Protein AF-A0A2B8A0B4-F1 (afdb_monomer_lite)

Secondary structure (DSSP, 8-state):
-EE--TTB--EE-PPPTT--S------PPPB----PPP------SSHHHHHHHHHH------TTS--TTTT-HHHHHHHHHTT----HHHHHHHHHHHHHHHHHHHSS----GGG-HHHHHHHHHHHHHHHHHHHHS--

Radius of gyration: 28.05 Å; chains: 1; bounding box: 56×64×63 Å

Foldseek 3Di:
DWDDDPQWDIDDDDQDPPDDPDDDDDDDTHGDDDDDDDDPPDDDPDPVRVVVCVVVPPQPADPVRDRVVVVPVVVVVVCVVDVDPQDPVRVVVVVVVVVVCVVVPVPDDPPPCVPDVVSVVVVVVVVVVVVVVVVVVVD

pLDDT: mean 74.68, std 10.68, range [42.03, 91.25]

Structure (mmCIF, N/CA/C/O backbone):
data_AF-A0A2B8A0B4-F1
#
_entry.id   AF-A0A2B8A0B4-F1
#
loop_
_atom_site.group_PDB
_atom_site.id
_atom_site.type_symbol
_atom_site.label_atom_id
_atom_site.label_alt_id
_atom_site.label_comp_id
_atom_site.label_asym_id
_atom_site.label_entity_id
_atom_site.label_seq_id
_atom_site.pdbx_PDB_ins_code
_atom_site.Cartn_x
_atom_site.Cartn_y
_atom_site.Cartn_z
_atom_site.occupancy
_atom_site.B_iso_or_equiv
_atom_site.auth_seq_id
_atom_site.auth_comp_id
_atom_site.auth_asym_id
_atom_site.auth_atom_id
_atom_site.pdbx_PDB_model_num
ATOM 1 N N . MET A 1 1 ? 9.244 -3.606 -22.042 1.00 83.94 1 MET A N 1
ATOM 2 C CA . MET A 1 1 ? 9.290 -3.648 -20.565 1.00 83.94 1 MET A CA 1
ATOM 3 C C . MET A 1 1 ? 8.473 -2.492 -20.002 1.00 83.94 1 MET A C 1
ATOM 5 O O . MET A 1 1 ? 8.465 -1.429 -20.614 1.00 83.94 1 MET A O 1
ATOM 9 N N . VAL A 1 2 ? 7.774 -2.695 -18.883 1.00 90.38 2 VAL A N 1
ATOM 10 C CA . VAL A 1 2 ? 6.956 -1.662 -18.224 1.00 90.38 2 VAL A CA 1
ATOM 11 C C . VAL A 1 2 ? 7.380 -1.545 -16.762 1.00 90.38 2 VAL A C 1
ATOM 13 O O . VAL A 1 2 ? 7.551 -2.561 -16.094 1.00 90.38 2 VAL A O 1
ATOM 16 N N . PHE A 1 3 ? 7.546 -0.312 -16.288 1.00 89.31 3 PHE A N 1
ATOM 17 C CA . PHE A 1 3 ? 7.902 0.034 -14.915 1.00 89.31 3 PHE A CA 1
ATOM 18 C C . PHE A 1 3 ? 6.735 0.778 -14.262 1.00 89.31 3 PHE A C 1
ATOM 20 O O . PHE A 1 3 ? 6.227 1.761 -14.815 1.00 89.31 3 PHE A O 1
ATOM 27 N N . THR A 1 4 ? 6.306 0.313 -13.089 1.00 87.88 4 THR A N 1
ATOM 28 C CA . THR A 1 4 ? 5.143 0.853 -12.372 1.00 87.88 4 THR A CA 1
ATOM 29 C C . THR A 1 4 ? 5.446 1.026 -10.889 1.00 87.88 4 THR A C 1
ATOM 31 O O . THR A 1 4 ? 5.958 0.102 -10.260 1.00 87.88 4 THR A O 1
ATOM 34 N N . MET A 1 5 ? 5.076 2.176 -10.325 1.00 85.94 5 MET A N 1
ATOM 35 C CA . MET A 1 5 ? 5.161 2.470 -8.894 1.00 85.94 5 MET A CA 1
ATOM 36 C C . MET A 1 5 ? 3.985 3.369 -8.496 1.00 85.94 5 MET A C 1
ATOM 38 O O . MET A 1 5 ? 3.571 4.221 -9.278 1.00 85.94 5 MET A O 1
ATOM 42 N N . VAL A 1 6 ? 3.433 3.170 -7.298 1.00 84.69 6 VAL A N 1
ATOM 43 C CA . VAL A 1 6 ? 2.352 4.016 -6.767 1.00 84.69 6 VAL A CA 1
ATOM 44 C C . VAL A 1 6 ? 2.868 5.446 -6.580 1.00 84.69 6 VAL A C 1
ATOM 46 O O . VAL A 1 6 ? 3.950 5.631 -6.031 1.00 84.69 6 VAL A O 1
ATOM 49 N N . GLY A 1 7 ? 2.102 6.441 -7.040 1.00 82.56 7 GLY A N 1
ATOM 50 C CA . GLY A 1 7 ? 2.488 7.857 -6.982 1.00 82.56 7 GLY A CA 1
ATOM 51 C C . GLY A 1 7 ? 3.418 8.314 -8.110 1.00 82.56 7 GLY A C 1
ATOM 52 O O . GLY A 1 7 ? 3.860 9.455 -8.095 1.00 82.56 7 GLY A O 1
ATOM 53 N N . TYR A 1 8 ? 3.711 7.459 -9.097 1.00 88.56 8 TYR A N 1
ATOM 54 C CA . TYR A 1 8 ? 4.535 7.797 -10.259 1.00 88.56 8 TYR A CA 1
ATOM 55 C C . TYR A 1 8 ? 3.885 7.329 -11.562 1.00 88.56 8 TYR A C 1
ATOM 57 O O . TYR A 1 8 ? 3.211 6.298 -11.617 1.00 88.56 8 TYR A O 1
ATOM 65 N N . LYS A 1 9 ? 4.143 8.057 -12.651 1.00 89.38 9 LYS A N 1
ATOM 66 C CA . LYS A 1 9 ? 3.628 7.715 -13.980 1.00 89.38 9 LYS A CA 1
ATOM 67 C C . LYS A 1 9 ? 4.264 6.429 -14.496 1.00 89.38 9 LYS A C 1
ATOM 69 O O . LYS A 1 9 ? 5.466 6.204 -14.350 1.00 89.38 9 LYS A O 1
ATOM 74 N N . HIS A 1 10 ? 3.464 5.600 -15.165 1.00 91.25 10 HIS A N 1
ATOM 75 C CA . HIS A 1 10 ? 3.959 4.391 -15.819 1.00 91.25 10 HIS A CA 1
ATOM 76 C C . HIS A 1 10 ? 4.956 4.732 -16.932 1.00 91.25 10 HIS A C 1
ATOM 78 O O . HIS A 1 10 ? 4.690 5.576 -17.792 1.00 91.25 10 HIS A O 1
ATOM 84 N N . ARG A 1 11 ? 6.099 4.042 -16.941 1.00 91.06 11 ARG A N 1
ATOM 85 C CA . ARG A 1 11 ? 7.136 4.191 -17.969 1.00 91.06 11 ARG A CA 1
ATOM 86 C C . ARG A 1 11 ? 7.294 2.895 -18.747 1.00 91.06 11 ARG A C 1
ATOM 88 O O . ARG A 1 11 ? 7.325 1.808 -18.173 1.00 91.06 11 ARG A O 1
ATOM 95 N N . HIS A 1 12 ? 7.406 3.014 -20.064 1.00 90.75 12 HIS A N 1
ATOM 96 C CA . HIS A 1 12 ? 7.692 1.898 -20.955 1.00 90.75 12 HIS A CA 1
ATOM 97 C C . HIS A 1 12 ? 9.090 2.059 -21.545 1.00 90.75 12 HIS A C 1
ATOM 99 O O . HIS A 1 12 ? 9.493 3.153 -21.930 1.00 90.75 12 HIS A O 1
ATOM 105 N N . TYR A 1 13 ? 9.809 0.947 -21.628 1.00 88.62 13 TYR A N 1
ATOM 106 C CA . TYR A 1 13 ? 11.082 0.853 -22.326 1.00 88.62 13 TYR A CA 1
ATOM 107 C C . TYR A 1 13 ? 10.992 -0.273 -23.354 1.00 88.62 13 TYR A C 1
ATOM 109 O O . TYR A 1 13 ? 10.605 -1.404 -23.024 1.00 88.62 13 TYR A O 1
ATOM 117 N N . ILE A 1 14 ? 11.295 0.050 -24.606 1.00 88.62 14 ILE A N 1
ATOM 118 C CA . ILE A 1 14 ? 11.280 -0.886 -25.730 1.00 88.62 14 ILE A CA 1
ATOM 119 C C . ILE A 1 14 ? 12.735 -1.230 -26.032 1.00 88.62 14 ILE A C 1
ATOM 121 O O . ILE A 1 14 ? 13.501 -0.346 -26.399 1.00 88.62 14 ILE A O 1
ATOM 125 N N . VAL A 1 15 ? 13.097 -2.504 -25.866 1.00 88.56 15 VAL A N 1
ATOM 126 C CA . VAL A 1 15 ? 14.440 -2.998 -26.195 1.00 88.56 15 VAL A CA 1
ATOM 127 C C . VAL A 1 15 ? 14.588 -2.999 -27.724 1.00 88.56 15 VAL A C 1
ATOM 129 O O . VAL A 1 15 ? 13.752 -3.614 -28.396 1.00 88.56 15 VAL A O 1
ATOM 132 N N . PRO A 1 16 ? 15.599 -2.323 -28.296 1.00 86.31 16 PRO A N 1
ATOM 133 C CA . PRO A 1 16 ? 15.850 -2.347 -29.735 1.00 86.31 16 PRO A CA 1
ATOM 134 C C . PRO A 1 16 ? 16.195 -3.756 -30.235 1.00 86.31 16 PRO A C 1
ATOM 136 O O . PRO A 1 16 ? 16.867 -4.524 -29.552 1.00 86.31 16 PRO A O 1
ATOM 139 N N . ALA A 1 17 ? 15.798 -4.095 -31.465 1.00 83.00 17 ALA A N 1
ATOM 140 C CA . ALA A 1 17 ? 16.055 -5.420 -32.048 1.00 83.00 17 ALA A CA 1
ATOM 141 C C . ALA A 1 17 ? 17.553 -5.732 -32.263 1.00 83.00 17 ALA A C 1
ATOM 143 O O . ALA A 1 17 ? 17.924 -6.885 -32.455 1.00 83.00 17 ALA A O 1
ATOM 144 N N . ASN A 1 18 ? 18.408 -4.707 -32.238 1.00 85.94 18 ASN A N 1
ATOM 145 C CA . ASN A 1 18 ? 19.861 -4.787 -32.370 1.00 85.94 18 ASN A CA 1
ATOM 146 C C . ASN A 1 18 ? 20.603 -4.559 -31.037 1.00 85.94 18 ASN A C 1
ATOM 148 O O . ASN A 1 18 ? 21.775 -4.175 -31.053 1.00 85.94 18 ASN A O 1
ATOM 152 N N . ALA A 1 19 ? 19.931 -4.734 -29.896 1.00 77.69 19 ALA A N 1
ATOM 153 C CA . ALA A 1 19 ? 20.548 -4.562 -28.586 1.00 77.69 19 ALA A CA 1
ATOM 154 C C . ALA A 1 19 ? 21.664 -5.596 -28.336 1.00 77.69 19 ALA A C 1
ATOM 156 O O . ALA A 1 19 ? 21.604 -6.734 -28.804 1.00 77.69 19 ALA A O 1
ATOM 157 N N . ARG A 1 20 ? 22.700 -5.184 -27.595 1.00 78.12 20 ARG A N 1
ATOM 158 C CA . ARG A 1 20 ? 23.736 -6.093 -27.075 1.00 78.12 20 ARG A CA 1
ATOM 159 C C . ARG A 1 20 ? 23.123 -7.038 -26.033 1.00 78.12 20 ARG A C 1
ATOM 161 O O . ARG A 1 20 ? 22.126 -6.685 -25.415 1.00 78.12 20 ARG A O 1
ATOM 168 N N . ASP A 1 21 ? 23.773 -8.178 -25.779 1.00 79.81 21 ASP A N 1
ATOM 169 C CA . ASP A 1 21 ? 23.327 -9.195 -24.802 1.00 79.81 21 ASP A CA 1
ATOM 170 C C . ASP A 1 21 ? 22.973 -8.622 -23.416 1.00 79.81 21 ASP A C 1
ATOM 172 O O . ASP A 1 21 ? 22.110 -9.161 -22.725 1.00 79.81 21 ASP A O 1
ATOM 176 N N . TYR A 1 22 ? 23.617 -7.517 -23.020 1.00 79.50 22 TYR A N 1
ATOM 177 C CA . TYR A 1 22 ? 23.328 -6.786 -21.789 1.00 79.50 22 TYR A CA 1
ATOM 178 C C . TYR A 1 22 ? 23.256 -5.280 -22.054 1.00 79.50 22 TYR A C 1
ATOM 180 O O . TYR A 1 22 ? 24.154 -4.703 -22.677 1.00 79.50 22 TYR A O 1
ATOM 188 N N . GLU A 1 23 ? 22.216 -4.638 -21.525 1.00 81.75 23 GLU A N 1
ATOM 189 C CA . GLU A 1 23 ? 21.997 -3.195 -21.609 1.00 81.75 23 GLU A CA 1
ATOM 190 C C . GLU A 1 23 ? 21.588 -2.651 -20.233 1.00 81.75 23 GLU A C 1
ATOM 192 O O . GLU A 1 23 ? 20.668 -3.163 -19.593 1.00 81.75 23 GLU A O 1
ATOM 197 N N . THR A 1 24 ? 22.291 -1.618 -19.766 1.00 83.56 24 THR A N 1
ATOM 198 C CA . THR A 1 24 ? 21.988 -0.929 -18.505 1.00 83.56 24 THR A CA 1
ATOM 199 C C . THR A 1 24 ? 21.212 0.341 -18.815 1.00 83.56 24 THR A C 1
ATOM 201 O O . THR A 1 24 ? 21.720 1.219 -19.510 1.00 83.56 24 THR A O 1
ATOM 204 N N . VAL A 1 25 ? 20.000 0.461 -18.272 1.00 84.19 25 VAL A N 1
ATOM 205 C CA . VAL A 1 25 ? 19.103 1.596 -18.523 1.00 84.19 25 VAL A CA 1
ATOM 206 C C . VAL A 1 25 ? 18.772 2.294 -17.210 1.00 84.19 25 VAL A C 1
ATOM 208 O O . VAL A 1 25 ? 18.335 1.655 -16.253 1.00 84.19 25 VAL A O 1
ATOM 211 N N . PHE A 1 26 ? 18.943 3.615 -17.176 1.00 87.88 26 PHE A N 1
ATOM 212 C CA . PHE A 1 26 ? 18.463 4.456 -16.083 1.00 87.88 26 PHE A CA 1
ATOM 213 C C . PHE A 1 26 ? 17.047 4.933 -16.403 1.00 87.88 26 PHE A C 1
ATOM 215 O O . PHE A 1 26 ? 16.832 5.629 -17.394 1.00 87.88 26 PHE A O 1
ATOM 222 N N . VAL A 1 27 ? 16.077 4.547 -15.573 1.00 87.44 27 VAL A N 1
ATOM 223 C CA . VAL A 1 27 ? 14.674 4.944 -15.737 1.00 87.44 27 VAL A CA 1
ATOM 224 C C . VAL A 1 27 ? 14.314 5.941 -14.648 1.00 87.44 27 VAL A C 1
ATOM 226 O O . VAL A 1 27 ? 14.150 5.573 -13.487 1.00 87.44 27 VAL A O 1
ATOM 229 N N . GLU A 1 28 ? 14.187 7.209 -15.029 1.00 88.88 28 GLU A N 1
ATOM 230 C CA . GLU A 1 28 ? 13.715 8.263 -14.134 1.00 88.88 28 GLU A CA 1
ATOM 231 C C . GLU A 1 28 ? 12.182 8.232 -14.035 1.00 88.88 28 GLU A C 1
ATOM 233 O O . GLU A 1 28 ? 11.452 8.376 -15.028 1.00 88.88 28 GLU A O 1
ATOM 238 N N . MET A 1 29 ? 11.689 8.017 -12.816 1.00 90.31 29 MET A N 1
ATOM 239 C CA . MET A 1 29 ? 10.262 7.989 -12.511 1.00 90.31 29 MET A CA 1
ATOM 240 C C . MET A 1 29 ? 9.770 9.412 -12.243 1.00 90.31 29 MET A C 1
ATOM 242 O O . MET A 1 29 ? 10.333 10.124 -11.418 1.00 90.31 29 MET A O 1
ATOM 246 N N . VAL A 1 30 ? 8.697 9.816 -12.927 1.00 88.31 30 VAL A N 1
ATOM 247 C CA . VAL A 1 30 ? 8.071 11.137 -12.749 1.00 88.31 30 VAL A CA 1
ATOM 248 C C . VAL A 1 30 ? 6.866 10.990 -11.837 1.00 88.31 30 VAL A C 1
ATOM 250 O O . VAL A 1 30 ? 6.024 10.126 -12.088 1.00 88.31 30 VAL A O 1
ATOM 253 N N . GLU A 1 31 ? 6.801 11.810 -10.792 1.00 86.38 31 GLU A N 1
ATOM 254 C CA . GLU A 1 31 ? 5.707 11.799 -9.821 1.00 86.38 31 GLU A CA 1
ATOM 255 C C . GLU A 1 31 ? 4.361 12.067 -10.517 1.00 86.38 31 GLU A C 1
ATOM 257 O O . GLU A 1 31 ? 4.245 12.934 -11.388 1.00 86.38 31 GLU A O 1
ATOM 262 N N . ASP A 1 32 ? 3.350 11.278 -10.165 1.00 83.12 32 ASP A N 1
ATOM 263 C CA . ASP A 1 32 ? 1.977 11.434 -10.632 1.00 83.12 32 ASP A CA 1
ATOM 264 C C . ASP A 1 32 ? 1.149 12.044 -9.503 1.00 83.12 32 ASP A C 1
ATOM 266 O O . ASP A 1 32 ? 0.530 11.350 -8.695 1.00 83.12 32 ASP A O 1
ATOM 270 N N . THR A 1 33 ? 1.198 13.371 -9.400 1.00 78.19 33 THR A N 1
ATOM 271 C CA . THR A 1 33 ? 0.452 14.115 -8.388 1.00 78.19 33 THR A CA 1
ATOM 272 C C . THR A 1 33 ? -1.018 14.222 -8.790 1.00 78.19 33 THR A C 1
ATOM 274 O O . THR A 1 33 ? -1.471 15.183 -9.410 1.00 78.19 33 THR A O 1
ATOM 277 N N . THR A 1 34 ? -1.815 13.224 -8.415 1.00 72.00 34 THR A N 1
ATOM 278 C CA . THR A 1 34 ? -3.276 13.365 -8.417 1.00 72.00 34 THR A CA 1
ATOM 279 C C . THR A 1 34 ? -3.718 14.194 -7.218 1.00 72.00 34 THR A C 1
ATOM 281 O O . THR A 1 34 ? -3.758 13.705 -6.089 1.00 72.00 34 THR A O 1
ATOM 284 N N . TYR A 1 35 ? -4.091 15.449 -7.462 1.00 72.75 35 TYR A N 1
ATOM 285 C CA . TYR A 1 35 ? -4.762 16.275 -6.463 1.00 72.75 35 TYR A CA 1
ATOM 286 C C . TYR A 1 35 ? -6.205 15.798 -6.290 1.00 72.75 35 TYR A C 1
ATOM 288 O O . TYR A 1 35 ? -7.037 15.927 -7.191 1.00 72.75 35 TYR A O 1
ATOM 296 N N . LEU A 1 36 ? -6.512 15.243 -5.120 1.00 77.69 36 LEU A N 1
ATOM 297 C CA . LEU A 1 36 ? -7.894 15.002 -4.722 1.00 77.69 36 LEU A CA 1
ATOM 298 C C . LEU A 1 36 ? -8.564 16.353 -4.456 1.00 77.69 36 LEU A C 1
ATOM 300 O O . LEU A 1 36 ? -7.981 17.231 -3.819 1.00 77.69 36 LEU A O 1
ATOM 304 N N . ARG A 1 37 ? -9.794 16.531 -4.950 1.00 74.38 37 ARG A N 1
ATOM 305 C CA . ARG A 1 37 ? -10.575 17.732 -4.629 1.00 74.38 37 ARG A CA 1
ATOM 306 C C . ARG A 1 37 ? -10.814 17.776 -3.115 1.00 74.38 37 ARG A C 1
ATOM 308 O O . ARG A 1 37 ? -11.172 16.736 -2.557 1.00 74.38 37 ARG A O 1
ATOM 315 N N . PRO A 1 38 ? -10.647 18.938 -2.458 1.00 72.25 38 PRO A N 1
ATOM 316 C CA . PRO A 1 38 ? -11.007 19.072 -1.056 1.00 72.25 38 PRO A CA 1
ATOM 317 C C . PRO A 1 38 ? -12.497 18.762 -0.902 1.00 72.25 38 PRO A C 1
ATOM 319 O O . PRO A 1 38 ? -13.331 19.305 -1.628 1.00 72.25 38 PRO A O 1
ATOM 322 N N . ILE A 1 39 ? -12.820 17.848 0.010 1.00 77.88 39 ILE A N 1
ATOM 323 C CA . ILE A 1 39 ? -14.194 17.619 0.442 1.00 77.88 39 ILE A CA 1
ATOM 324 C C . ILE A 1 39 ? -14.430 18.473 1.685 1.00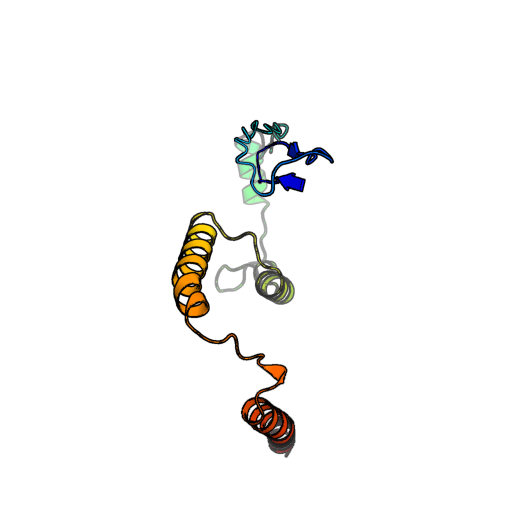 77.88 39 ILE A C 1
ATOM 326 O O . ILE A 1 39 ? -13.829 18.247 2.733 1.00 77.88 39 ILE A O 1
ATOM 330 N N . GLU A 1 40 ? -15.277 19.489 1.562 1.00 71.50 40 GLU A N 1
ATOM 331 C CA . GLU A 1 40 ? -15.732 20.255 2.718 1.00 71.50 40 GLU A CA 1
ATOM 332 C C . GLU A 1 40 ? -16.825 19.452 3.428 1.00 71.50 40 GLU A C 1
ATOM 334 O O . GLU A 1 40 ? -17.989 19.451 3.028 1.00 71.50 40 GLU A O 1
ATOM 339 N N . ILE A 1 41 ? -16.441 18.720 4.476 1.00 67.31 41 ILE A N 1
ATOM 340 C CA . ILE A 1 41 ? -17.396 18.086 5.387 1.00 67.31 41 ILE A CA 1
ATOM 341 C C . ILE A 1 41 ? -17.873 19.180 6.341 1.00 67.31 41 ILE A C 1
ATOM 343 O O . ILE A 1 41 ? -17.251 19.446 7.369 1.00 67.31 41 ILE A O 1
ATOM 347 N N . THR A 1 42 ? -18.963 19.855 5.986 1.00 63.59 42 THR A N 1
ATOM 348 C CA . THR A 1 42 ? -19.624 20.787 6.901 1.00 63.59 42 THR A CA 1
ATOM 349 C C . THR A 1 42 ? -20.300 19.989 8.013 1.00 63.59 42 THR A C 1
ATOM 351 O O . THR A 1 42 ? -21.365 19.402 7.843 1.00 63.59 42 THR A O 1
ATOM 354 N N . SER A 1 43 ? -19.654 19.945 9.177 1.00 65.31 43 SER A N 1
ATOM 355 C CA . SER A 1 43 ? -20.335 19.613 10.426 1.00 65.31 43 SER A CA 1
ATOM 356 C C . SER A 1 43 ? -20.975 20.897 10.953 1.00 65.31 43 SER A C 1
ATOM 358 O O . SER A 1 43 ? -20.319 21.929 11.000 1.00 65.31 43 SER A O 1
ATOM 360 N N . ILE A 1 44 ? -22.283 20.828 11.198 1.00 65.31 44 ILE A N 1
ATOM 361 C CA . ILE A 1 44 ? -23.190 21.811 11.814 1.00 65.31 44 ILE A CA 1
ATOM 362 C C . ILE A 1 44 ? -22.621 23.248 11.967 1.00 65.31 44 ILE A C 1
ATOM 364 O O . ILE A 1 44 ? -21.780 23.488 12.830 1.00 65.31 44 ILE A O 1
ATOM 368 N N . PRO A 1 45 ? -23.112 24.231 11.188 1.00 67.31 45 PRO A N 1
ATOM 369 C CA . PRO A 1 45 ? -22.445 25.525 11.013 1.00 67.31 45 PRO A CA 1
ATOM 370 C C . PRO A 1 45 ? -22.509 26.489 12.213 1.00 67.31 45 PRO A C 1
ATOM 372 O O . PRO A 1 45 ? -21.791 27.486 12.204 1.00 67.31 45 PRO A O 1
ATOM 375 N N . THR A 1 46 ? -23.348 26.247 13.229 1.00 76.12 46 THR A N 1
ATOM 376 C CA . THR A 1 46 ? -23.512 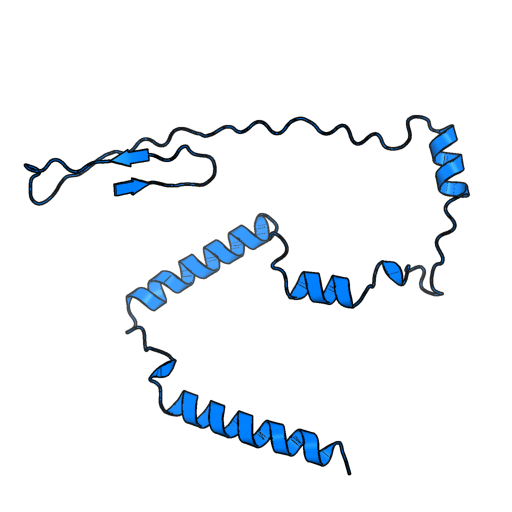27.155 14.383 1.00 76.12 46 THR A CA 1
ATOM 377 C C . THR A 1 46 ? -23.564 26.404 15.716 1.00 76.12 46 THR A C 1
ATOM 379 O O . THR A 1 46 ? -24.021 25.262 15.791 1.00 76.12 46 THR A O 1
ATOM 382 N N . GLU A 1 47 ? -23.111 27.058 16.793 1.00 72.81 47 GLU A N 1
ATOM 383 C CA . GLU A 1 47 ? -23.107 26.491 18.152 1.00 72.81 47 GLU A CA 1
ATOM 384 C C . GLU A 1 47 ? -24.521 26.125 18.635 1.00 72.81 47 GLU A C 1
ATOM 386 O O . GLU A 1 47 ? -24.711 25.103 19.293 1.00 72.81 47 GLU A O 1
ATOM 391 N N . GLU A 1 48 ? -25.522 26.934 18.283 1.00 77.62 48 GLU A N 1
ATOM 392 C CA . GLU A 1 48 ? -26.926 26.692 18.633 1.00 77.62 48 GLU A CA 1
ATOM 393 C C . GLU A 1 48 ? -27.457 25.419 17.971 1.00 77.62 48 GLU A C 1
ATOM 395 O O . GLU A 1 48 ? -27.966 24.535 18.660 1.00 77.62 48 GLU A O 1
ATOM 400 N N . MET A 1 49 ? -27.238 25.262 16.662 1.00 74.44 49 MET A N 1
ATOM 401 C CA . MET A 1 49 ? -27.640 24.053 15.940 1.00 74.44 49 MET A CA 1
ATOM 402 C C . MET A 1 49 ? -26.888 22.815 16.440 1.00 74.44 49 MET A C 1
ATOM 404 O O . MET A 1 49 ? -27.445 21.718 16.448 1.00 74.44 49 MET A O 1
ATOM 408 N N . PHE A 1 50 ? -25.629 22.963 16.872 1.00 78.31 50 PHE A N 1
ATOM 409 C CA . PHE A 1 50 ? -24.872 21.863 17.468 1.00 78.31 50 PHE A CA 1
ATOM 410 C C . PHE A 1 50 ? -25.486 21.434 18.804 1.00 78.31 50 PHE A C 1
ATOM 412 O O . PHE A 1 50 ? -25.693 20.242 19.024 1.00 78.31 50 PHE A O 1
ATOM 419 N N . LYS A 1 51 ? -25.833 22.391 19.674 1.00 77.94 51 LYS A N 1
ATOM 420 C CA . LYS A 1 51 ? -26.497 22.108 20.955 1.00 77.94 51 LYS A CA 1
ATOM 421 C C . LYS A 1 51 ? -27.839 21.420 20.744 1.00 77.94 51 LYS A C 1
ATOM 423 O O . LYS A 1 51 ? -28.092 20.407 21.385 1.00 77.94 51 LYS A O 1
ATOM 428 N N . GLU A 1 52 ? -28.666 21.918 19.831 1.00 77.44 52 GLU A N 1
ATOM 429 C CA . GLU A 1 52 ? -29.951 21.293 19.507 1.00 77.44 52 GLU A CA 1
ATOM 430 C C . GLU A 1 52 ? -29.778 19.876 18.960 1.00 77.44 52 GLU A C 1
ATOM 432 O O . GLU A 1 52 ? -30.467 18.964 19.406 1.00 77.44 52 GLU A O 1
ATOM 437 N N . ALA A 1 53 ? -28.821 19.659 18.055 1.00 75.88 53 ALA A N 1
ATOM 438 C CA . ALA A 1 53 ? -28.552 18.340 17.496 1.00 75.88 53 ALA A CA 1
ATOM 439 C C . ALA A 1 53 ? -28.034 17.348 18.547 1.00 75.88 53 ALA A C 1
ATOM 441 O O . ALA A 1 53 ? -28.458 16.196 18.547 1.00 75.88 53 ALA A O 1
ATOM 442 N N . VAL A 1 54 ? -27.153 17.783 19.455 1.00 73.62 54 VAL A N 1
ATOM 443 C CA . VAL A 1 54 ? -26.647 16.952 20.560 1.00 73.62 54 VAL A CA 1
ATOM 444 C C . VAL A 1 54 ? -27.752 16.646 21.570 1.00 73.62 54 VAL A C 1
ATOM 446 O O . VAL A 1 54 ? -27.844 15.517 22.041 1.00 73.62 54 VAL A O 1
ATOM 449 N N . LEU A 1 55 ? -28.621 17.612 21.876 1.00 78.00 55 LEU A N 1
ATOM 450 C CA . LEU A 1 55 ? -29.767 17.410 22.770 1.00 78.00 55 LEU A CA 1
ATOM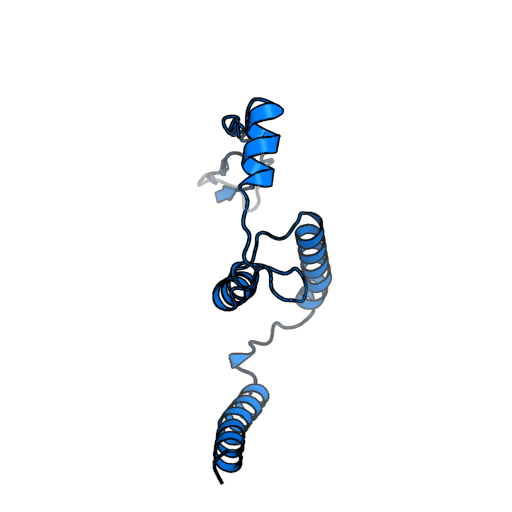 451 C C . LEU A 1 55 ? -30.841 16.508 22.144 1.00 78.00 55 LEU A C 1
ATOM 453 O O . LEU A 1 55 ? -31.461 15.713 22.845 1.00 78.00 55 LEU A O 1
ATOM 457 N N . ALA A 1 56 ? -31.052 16.608 20.830 1.00 76.25 56 ALA A N 1
ATOM 458 C CA . ALA A 1 56 ? -31.973 15.761 20.075 1.00 76.25 56 ALA A CA 1
ATOM 459 C C . ALA A 1 56 ? -31.403 14.364 19.776 1.00 76.25 56 ALA A C 1
ATOM 461 O O . ALA A 1 56 ? -32.137 13.483 19.315 1.00 76.25 56 ALA A O 1
ATOM 462 N N . LEU A 1 57 ? -30.107 14.143 20.024 1.00 74.25 57 LEU A N 1
ATOM 463 C CA . LEU A 1 57 ? -29.438 12.874 19.777 1.00 74.25 57 LEU A CA 1
ATOM 464 C C . LEU A 1 57 ? -29.864 11.834 20.822 1.00 74.25 57 LEU A C 1
ATOM 466 O O . LEU A 1 57 ? -29.193 11.594 21.822 1.00 74.25 57 LEU A O 1
ATOM 470 N N . ASN A 1 58 ? -30.988 11.175 20.565 1.00 64.69 58 ASN A N 1
ATOM 471 C CA . ASN A 1 58 ? -31.438 10.035 21.350 1.00 64.69 58 ASN A CA 1
ATOM 472 C C . ASN A 1 58 ? -30.778 8.751 20.824 1.00 64.69 58 ASN A C 1
ATOM 474 O O . ASN A 1 58 ? -31.335 8.056 19.969 1.00 64.69 58 ASN A O 1
ATOM 478 N N . VAL A 1 59 ? -29.561 8.459 21.292 1.00 63.62 59 VAL A N 1
ATOM 479 C CA . VAL A 1 59 ? -28.903 7.177 21.006 1.00 63.62 59 VAL A CA 1
ATOM 480 C C . VAL A 1 59 ? -29.483 6.119 21.948 1.00 63.62 59 VAL A C 1
ATOM 482 O O . VAL A 1 59 ? -29.364 6.277 23.164 1.00 63.62 59 VAL A O 1
ATOM 485 N N . PRO A 1 60 ? -30.081 5.027 21.439 1.00 61.00 60 PRO A N 1
ATOM 486 C CA . PRO A 1 60 ? -30.482 3.904 22.274 1.00 61.00 60 PRO A CA 1
ATOM 487 C C . PRO A 1 60 ? -29.221 3.192 22.787 1.00 61.00 60 PRO A C 1
ATOM 489 O O . PRO A 1 60 ? -28.707 2.271 22.153 1.00 61.00 60 PRO A O 1
ATOM 492 N N . MET A 1 61 ? -28.682 3.661 23.912 1.00 58.88 61 MET A N 1
ATOM 493 C CA . MET A 1 61 ? -27.515 3.062 24.553 1.00 58.88 61 MET A CA 1
ATOM 494 C C . MET A 1 61 ? -27.929 1.849 25.397 1.00 58.88 61 MET A C 1
ATOM 496 O O . MET A 1 61 ? -28.966 1.858 26.057 1.00 58.88 61 MET A O 1
ATOM 500 N N . ASP A 1 62 ? -27.118 0.791 25.357 1.00 63.22 62 ASP A N 1
ATOM 501 C CA . ASP A 1 62 ? -27.168 -0.324 26.314 1.00 63.22 62 ASP A CA 1
ATOM 502 C C . ASP A 1 62 ? -26.849 0.170 27.746 1.00 63.22 62 ASP A C 1
ATOM 504 O O . ASP A 1 62 ? -26.281 1.251 27.907 1.00 63.22 62 ASP A O 1
ATOM 508 N N . GLU A 1 63 ? -27.150 -0.623 28.783 1.00 60.91 63 GLU A N 1
ATOM 509 C CA . GLU A 1 63 ? -26.751 -0.362 30.183 1.00 60.91 63 GLU A CA 1
ATOM 510 C C . GLU A 1 63 ? -25.248 -0.049 30.340 1.00 60.91 63 GLU A C 1
ATOM 512 O O . GLU A 1 63 ? -24.852 0.658 31.263 1.00 60.91 63 GLU A O 1
ATOM 517 N N . ASN A 1 64 ? -24.411 -0.510 29.406 1.00 65.44 64 ASN A N 1
ATOM 518 C CA . ASN A 1 64 ? -22.972 -0.249 29.360 1.00 65.44 64 ASN A CA 1
ATOM 519 C C . ASN A 1 64 ? -22.568 1.011 28.561 1.00 65.44 64 ASN A C 1
ATOM 521 O O . ASN A 1 64 ? -21.381 1.219 28.314 1.00 65.44 64 ASN A O 1
ATOM 525 N N . GLY A 1 65 ? -23.519 1.828 28.095 1.00 63.78 65 GLY A N 1
ATOM 526 C CA . GLY A 1 65 ? -23.237 3.050 27.326 1.00 63.78 65 GLY A CA 1
ATOM 527 C C . GLY A 1 65 ? -22.737 2.809 25.895 1.00 63.78 65 GLY A C 1
ATOM 528 O O . GLY A 1 65 ? -22.180 3.710 25.275 1.00 63.78 65 GLY A O 1
ATOM 529 N N . MET A 1 66 ? -22.907 1.596 25.359 1.00 58.56 66 MET A N 1
ATOM 530 C CA . MET A 1 66 ? -22.505 1.236 23.995 1.00 58.56 66 MET A CA 1
ATOM 531 C C . MET A 1 66 ? -23.735 1.039 23.104 1.00 58.56 66 MET A C 1
ATOM 533 O O . MET A 1 66 ? -24.665 0.317 23.464 1.00 58.56 66 MET A O 1
ATOM 537 N N . ASP A 1 67 ? -23.742 1.657 21.921 1.00 63.72 67 ASP A N 1
ATOM 538 C CA . ASP A 1 67 ? -24.767 1.401 20.905 1.00 63.72 67 ASP A CA 1
ATOM 539 C C . ASP A 1 67 ? -24.529 0.021 20.270 1.00 63.72 67 ASP A C 1
ATOM 541 O O . ASP A 1 67 ? -23.496 -0.229 19.640 1.00 63.72 67 ASP A O 1
ATOM 545 N N . LYS A 1 68 ? -25.505 -0.884 20.400 1.00 62.91 68 LYS A N 1
ATOM 546 C CA . LYS A 1 68 ? -25.453 -2.239 19.823 1.00 62.91 68 LYS A CA 1
ATOM 547 C C . LYS A 1 68 ? -25.297 -2.229 18.299 1.00 62.91 68 LYS A C 1
ATOM 549 O O . LYS A 1 68 ? -24.789 -3.198 17.742 1.00 62.91 68 LYS A O 1
ATOM 554 N N . ARG A 1 69 ? -25.683 -1.144 17.617 1.00 64.62 69 ARG A N 1
ATOM 555 C CA . ARG A 1 69 ? -25.504 -0.972 16.165 1.00 64.62 69 ARG A CA 1
ATOM 556 C C . ARG A 1 69 ? -24.039 -0.769 15.775 1.00 64.62 69 ARG A C 1
ATOM 558 O O . ARG A 1 69 ? -23.638 -1.238 14.713 1.00 64.62 69 ARG A O 1
ATOM 565 N N . ASN A 1 70 ? -23.232 -0.151 16.644 1.00 62.16 70 ASN A N 1
ATOM 566 C CA . ASN A 1 70 ? -21.782 -0.026 16.442 1.00 62.16 70 ASN A CA 1
ATOM 567 C C . ASN A 1 70 ? -21.059 -1.369 16.607 1.00 62.16 70 ASN A C 1
ATOM 569 O O . ASN A 1 70 ? -19.968 -1.552 16.072 1.00 62.16 70 ASN A O 1
ATOM 573 N N . LEU A 1 71 ? -21.687 -2.327 17.293 1.00 64.44 71 LEU A N 1
ATOM 574 C CA . LEU A 1 71 ? -21.213 -3.701 17.434 1.00 64.44 71 LEU A CA 1
ATOM 575 C C . LEU A 1 71 ? -21.920 -4.655 16.454 1.00 64.44 71 LEU A C 1
ATOM 577 O O . LEU A 1 71 ? -22.243 -5.792 16.797 1.00 64.44 71 LEU A O 1
ATOM 581 N N . ASN A 1 72 ? -22.186 -4.208 15.222 1.00 73.38 72 ASN A N 1
ATOM 582 C CA . ASN A 1 72 ? -22.744 -5.091 14.204 1.00 73.38 72 ASN A CA 1
ATOM 583 C C . ASN A 1 72 ? -21.742 -6.221 13.896 1.00 73.38 72 ASN A C 1
ATOM 585 O O . ASN A 1 72 ? -20.700 -6.004 13.276 1.00 73.38 72 ASN A O 1
ATOM 589 N N . ALA A 1 73 ? -22.075 -7.439 14.326 1.00 70.44 73 ALA A N 1
ATOM 590 C CA . ALA A 1 73 ? -21.247 -8.625 14.144 1.00 70.44 73 ALA A CA 1
ATOM 591 C C . ALA A 1 73 ? -20.927 -8.906 12.666 1.00 70.44 73 ALA A C 1
ATOM 593 O O . ALA A 1 73 ? -19.839 -9.393 12.364 1.00 70.44 73 ALA A O 1
ATOM 594 N N . GLU A 1 74 ? -21.826 -8.561 11.738 1.00 71.12 74 GLU A N 1
ATOM 595 C CA . GLU A 1 74 ? -21.565 -8.683 10.301 1.00 71.12 74 GLU A CA 1
ATOM 596 C C . GLU A 1 74 ? -20.540 -7.660 9.816 1.00 71.12 74 GLU A C 1
ATOM 598 O O . GLU A 1 74 ? -19.671 -8.014 9.024 1.00 71.12 74 GLU A O 1
ATOM 603 N N . LEU A 1 75 ? -20.584 -6.423 10.320 1.00 68.69 75 LEU A N 1
ATOM 604 C CA . LEU A 1 75 ? -19.600 -5.389 9.993 1.00 68.69 75 LEU A CA 1
ATOM 605 C C . LEU A 1 75 ? -18.222 -5.733 10.570 1.00 68.69 75 LEU A C 1
ATOM 607 O O . LEU A 1 75 ? -17.220 -5.603 9.876 1.00 68.69 75 LEU A O 1
ATOM 611 N N . LEU A 1 76 ? -18.165 -6.238 11.803 1.00 72.06 76 LEU A N 1
ATOM 612 C CA . LEU A 1 76 ? -16.926 -6.723 12.416 1.00 72.06 76 LEU A CA 1
ATOM 613 C C . LEU A 1 76 ? -16.363 -7.933 11.660 1.00 72.06 76 LEU A C 1
ATOM 615 O O . LEU A 1 76 ? -15.165 -8.002 11.390 1.00 72.06 76 LEU A O 1
ATOM 619 N N . ALA A 1 77 ? -17.227 -8.865 11.249 1.00 73.69 77 ALA A N 1
ATOM 620 C CA . ALA A 1 77 ? -16.834 -9.982 10.400 1.00 73.69 77 ALA A CA 1
ATOM 621 C C . ALA A 1 77 ? -16.369 -9.508 9.016 1.00 73.69 77 ALA A C 1
ATOM 623 O O . ALA A 1 77 ? -15.424 -10.072 8.469 1.00 73.69 77 ALA A O 1
ATOM 624 N N . LEU A 1 78 ? -16.995 -8.472 8.452 1.00 72.62 78 LEU A N 1
ATOM 625 C CA . LEU A 1 78 ? -16.577 -7.848 7.202 1.00 72.62 78 LEU A CA 1
ATOM 626 C C . LEU A 1 78 ? -15.220 -7.154 7.361 1.00 72.62 78 LEU A C 1
ATOM 628 O O . LEU A 1 78 ? -14.381 -7.329 6.492 1.00 72.62 78 LEU A O 1
ATOM 632 N N . MET A 1 79 ? -14.957 -6.445 8.460 1.00 65.69 79 MET A N 1
ATOM 633 C CA . MET A 1 79 ? -13.656 -5.825 8.759 1.00 65.69 79 MET A CA 1
ATOM 634 C C . MET A 1 79 ? -12.542 -6.847 9.015 1.00 65.69 79 MET A C 1
ATOM 636 O O . MET A 1 79 ? -11.379 -6.565 8.756 1.00 65.69 79 MET A O 1
ATOM 640 N N . LEU A 1 80 ? -12.884 -8.037 9.511 1.00 67.50 80 LEU A N 1
ATOM 641 C CA . LEU A 1 80 ? -11.949 -9.159 9.644 1.00 67.50 80 LEU A CA 1
ATOM 642 C C . LEU A 1 80 ? -11.692 -9.870 8.307 1.00 67.50 80 LEU A C 1
ATOM 644 O O . LEU A 1 80 ? -10.600 -10.386 8.081 1.00 67.50 80 LEU A O 1
ATOM 648 N N . LYS A 1 81 ? -12.704 -9.944 7.433 1.00 66.50 81 LYS A N 1
ATOM 649 C CA . LYS A 1 81 ? -12.627 -10.619 6.124 1.00 66.50 81 LYS A CA 1
ATOM 650 C C . LYS A 1 81 ? -12.054 -9.733 5.022 1.00 66.50 81 LYS A C 1
ATOM 652 O O . LYS A 1 81 ? -11.395 -10.231 4.115 1.00 66.50 81 LYS A O 1
ATOM 657 N N . THR A 1 82 ? -12.341 -8.443 5.081 1.00 58.03 82 THR A N 1
ATOM 658 C CA . THR A 1 82 ? -11.822 -7.428 4.170 1.00 58.03 82 THR A CA 1
ATOM 659 C C . THR A 1 82 ? -10.556 -6.909 4.822 1.00 58.03 82 THR A C 1
ATOM 661 O O . THR A 1 82 ? -10.642 -6.471 5.965 1.00 58.03 82 THR A O 1
ATOM 664 N N . PRO A 1 83 ? -9.388 -6.945 4.166 1.00 57.75 83 PRO A N 1
ATOM 665 C CA . PRO A 1 83 ? -8.219 -6.272 4.698 1.00 57.75 83 PRO A CA 1
ATOM 666 C C . PRO A 1 83 ? -8.579 -4.790 4.774 1.00 57.75 83 PRO A C 1
ATOM 668 O O . PRO A 1 83 ? -8.619 -4.103 3.753 1.00 57.75 83 PRO A O 1
ATOM 671 N N . ALA A 1 84 ? -8.929 -4.308 5.967 1.00 60.84 84 ALA A N 1
ATOM 672 C CA . ALA A 1 84 ? -9.021 -2.881 6.204 1.00 60.84 84 ALA A CA 1
ATOM 673 C C . ALA A 1 84 ? -7.686 -2.271 5.746 1.00 60.84 84 ALA A C 1
ATOM 675 O O . ALA A 1 84 ? -6.644 -2.903 5.969 1.00 60.84 84 ALA A O 1
ATOM 676 N N . PRO A 1 85 ? -7.690 -1.110 5.064 1.00 60.97 85 PRO A N 1
ATOM 677 C CA . PRO A 1 85 ? -6.455 -0.470 4.643 1.00 60.97 85 PRO A CA 1
ATOM 678 C C . PRO A 1 85 ? -5.562 -0.338 5.874 1.00 60.97 85 PRO A C 1
ATOM 680 O O . PRO A 1 85 ? -5.918 0.319 6.851 1.00 60.97 85 PRO A O 1
ATOM 683 N N . MET A 1 86 ? -4.454 -1.075 5.859 1.00 65.94 86 MET A N 1
ATOM 684 C CA . MET A 1 86 ? -3.521 -1.105 6.970 1.00 65.94 86 MET A CA 1
ATOM 685 C C . MET A 1 86 ? -3.021 0.324 7.176 1.00 65.94 86 MET A C 1
ATOM 687 O O . MET A 1 86 ? -2.607 0.980 6.218 1.00 65.94 86 MET A O 1
ATOM 691 N N . ASP A 1 87 ? -3.073 0.807 8.417 1.00 75.81 87 ASP A N 1
ATOM 692 C CA . ASP A 1 87 ? -2.459 2.083 8.782 1.00 75.81 87 ASP A CA 1
ATOM 693 C C . ASP A 1 87 ? -0.971 2.082 8.371 1.00 75.81 87 ASP A C 1
ATOM 695 O O . ASP A 1 87 ? -0.348 1.021 8.258 1.00 75.81 87 ASP A O 1
ATOM 699 N N . ALA A 1 88 ? -0.376 3.252 8.140 1.00 70.56 88 ALA A N 1
ATOM 700 C CA . ALA A 1 88 ? 0.990 3.392 7.635 1.00 70.56 88 ALA A CA 1
ATOM 701 C C . ALA A 1 88 ? 2.010 2.573 8.454 1.00 70.56 88 ALA A C 1
ATOM 703 O O . ALA A 1 88 ? 2.900 1.934 7.890 1.00 70.56 88 ALA A O 1
ATOM 704 N N . ASN A 1 89 ? 1.833 2.510 9.778 1.00 78.69 89 ASN A N 1
ATOM 705 C CA . ASN A 1 89 ? 2.654 1.693 10.674 1.00 78.69 89 ASN A CA 1
ATOM 706 C C . ASN A 1 89 ? 2.482 0.187 10.412 1.00 78.69 89 ASN A C 1
ATOM 708 O O . ASN A 1 89 ? 3.456 -0.562 10.355 1.00 78.69 89 ASN A O 1
ATOM 712 N N . ALA A 1 90 ? 1.248 -0.264 10.202 1.00 80.38 90 ALA A N 1
ATOM 713 C CA . ALA A 1 90 ? 0.954 -1.655 9.894 1.00 80.38 90 ALA A CA 1
ATOM 714 C C . ALA A 1 90 ? 1.504 -2.048 8.508 1.00 80.38 90 ALA A C 1
ATOM 716 O O . ALA A 1 90 ? 2.095 -3.121 8.376 1.00 80.38 90 ALA A O 1
ATOM 717 N N . ASN A 1 91 ? 1.401 -1.167 7.506 1.00 80.00 91 ASN A N 1
ATOM 718 C CA . ASN A 1 91 ? 2.034 -1.360 6.197 1.00 80.00 91 ASN A CA 1
ATOM 719 C C . ASN A 1 91 ? 3.557 -1.471 6.306 1.00 80.00 91 ASN A C 1
ATOM 721 O O . ASN A 1 91 ? 4.150 -2.379 5.724 1.00 80.00 91 ASN A O 1
ATOM 725 N N . PHE A 1 92 ? 4.192 -0.590 7.082 1.00 84.94 92 PHE A N 1
ATOM 726 C CA . PHE A 1 92 ? 5.634 -0.633 7.307 1.00 84.94 92 PHE A CA 1
ATOM 727 C C . PHE A 1 92 ? 6.065 -1.940 7.980 1.00 84.94 92 PHE A C 1
ATOM 729 O O . PHE A 1 92 ? 6.993 -2.591 7.508 1.00 84.94 92 PHE A O 1
ATOM 736 N N . ARG A 1 93 ? 5.361 -2.375 9.032 1.00 86.44 93 ARG A N 1
ATOM 737 C CA . ARG A 1 93 ? 5.624 -3.667 9.688 1.00 86.44 93 ARG A CA 1
ATOM 738 C C . ARG A 1 93 ? 5.513 -4.830 8.708 1.00 86.44 93 ARG A C 1
ATOM 740 O O . ARG A 1 93 ? 6.427 -5.637 8.633 1.00 86.44 93 ARG A O 1
ATOM 747 N N . ASN A 1 94 ? 4.450 -4.862 7.907 1.00 84.69 94 ASN A N 1
ATOM 748 C CA . ASN A 1 94 ? 4.244 -5.901 6.900 1.00 84.69 94 ASN A CA 1
ATOM 749 C C . ASN A 1 94 ? 5.376 -5.917 5.857 1.00 84.69 94 ASN A C 1
ATOM 751 O O . ASN A 1 94 ? 5.910 -6.973 5.527 1.00 84.69 94 ASN A O 1
ATOM 755 N N . TYR A 1 95 ? 5.800 -4.742 5.386 1.00 85.44 95 TYR A N 1
ATOM 756 C CA . TYR A 1 95 ? 6.942 -4.615 4.483 1.00 85.44 95 TYR A CA 1
ATOM 757 C C . TYR A 1 95 ? 8.243 -5.140 5.111 1.00 85.44 95 TYR A C 1
ATOM 759 O O . TYR A 1 95 ? 8.962 -5.913 4.477 1.00 85.44 95 TYR A O 1
ATOM 767 N N . ILE A 1 96 ? 8.530 -4.773 6.365 1.00 88.25 96 ILE A N 1
ATOM 768 C CA . ILE A 1 96 ? 9.706 -5.257 7.102 1.00 88.25 96 ILE A CA 1
ATOM 769 C C . ILE A 1 96 ? 9.650 -6.774 7.313 1.00 88.25 96 ILE A C 1
ATOM 771 O O . ILE A 1 96 ? 10.661 -7.449 7.115 1.00 88.25 96 ILE A O 1
ATOM 775 N N . ASP A 1 97 ? 8.484 -7.327 7.648 1.00 86.25 97 ASP A N 1
ATOM 776 C CA . ASP A 1 97 ? 8.291 -8.768 7.819 1.00 86.25 97 ASP A CA 1
ATOM 777 C C . ASP A 1 97 ? 8.537 -9.516 6.502 1.00 86.25 97 ASP A C 1
ATOM 779 O O . ASP A 1 97 ? 9.252 -10.521 6.474 1.00 86.25 97 ASP A O 1
ATOM 783 N N . GLN A 1 98 ? 8.015 -9.017 5.379 1.00 84.31 98 GLN A N 1
ATOM 784 C CA . GLN A 1 98 ? 8.273 -9.596 4.058 1.00 84.31 98 GLN A CA 1
ATOM 785 C C . GLN A 1 98 ? 9.755 -9.509 3.673 1.00 84.31 98 GLN A C 1
ATOM 787 O O . GLN A 1 98 ? 10.338 -10.494 3.211 1.00 84.31 98 GLN A O 1
ATOM 792 N N . TRP A 1 99 ? 10.390 -8.358 3.908 1.00 83.75 99 TRP A N 1
ATOM 793 C CA . TRP A 1 99 ? 11.813 -8.160 3.640 1.00 83.75 99 TRP A CA 1
ATOM 794 C C . TRP A 1 99 ? 12.691 -9.083 4.490 1.00 83.75 99 TRP A C 1
ATOM 796 O O . TRP A 1 99 ? 13.622 -9.683 3.966 1.00 83.75 99 TRP A O 1
ATOM 806 N N . SER A 1 100 ? 12.365 -9.276 5.771 1.00 81.69 100 SER A N 1
ATOM 807 C CA . SER A 1 100 ? 13.083 -10.191 6.667 1.00 81.69 100 SER A CA 1
ATOM 808 C C . SER A 1 100 ? 12.959 -11.661 6.242 1.00 81.69 100 SER A C 1
ATOM 810 O O . SER A 1 100 ? 13.903 -12.442 6.393 1.00 81.69 100 SER A O 1
ATOM 812 N N . ASN A 1 101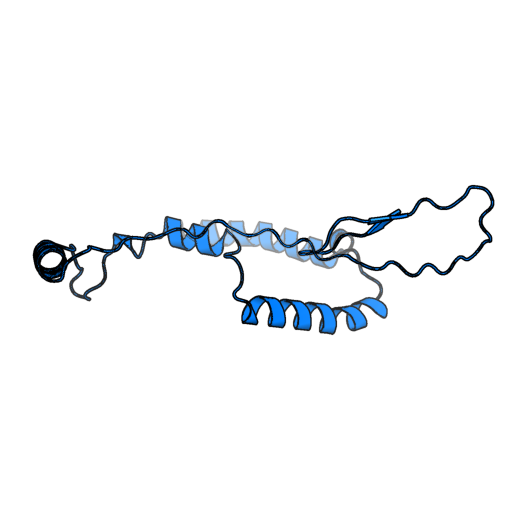 ? 11.811 -12.050 5.679 1.00 75.75 101 ASN A N 1
ATOM 813 C CA . ASN A 1 101 ? 11.576 -13.413 5.202 1.00 75.75 101 ASN A CA 1
ATOM 814 C C . ASN A 1 101 ? 12.181 -13.685 3.809 1.00 75.75 101 ASN A C 1
ATOM 816 O O . ASN A 1 101 ? 12.514 -14.830 3.508 1.00 75.75 101 ASN A O 1
ATOM 820 N N . SER A 1 102 ? 12.413 -12.655 2.989 1.00 72.81 102 SER A N 1
ATOM 821 C CA . SER A 1 102 ? 12.972 -12.795 1.634 1.00 72.81 102 SER A CA 1
ATOM 822 C C . SER A 1 102 ? 14.359 -13.481 1.583 1.00 72.81 102 SER A C 1
ATOM 824 O O . SER A 1 102 ? 14.517 -14.433 0.813 1.00 72.81 102 SER A O 1
ATOM 826 N N . PRO A 1 103 ? 15.353 -13.134 2.432 1.00 71.75 103 PRO A N 1
ATOM 827 C CA . PRO A 1 103 ? 16.628 -13.853 2.492 1.00 71.75 103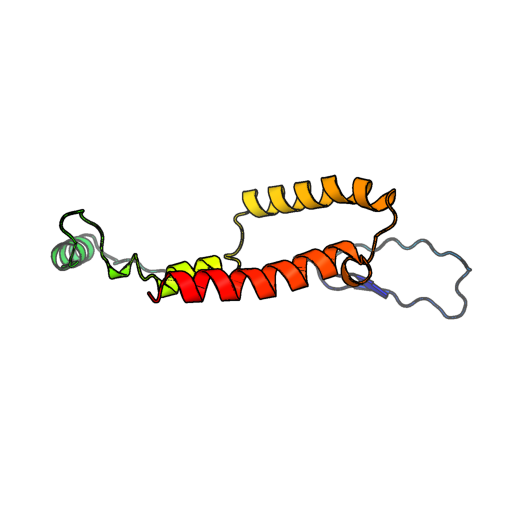 PRO A CA 1
ATOM 828 C C . PRO A 1 103 ? 16.492 -15.308 2.947 1.00 71.75 103 PRO A C 1
ATOM 830 O O . PRO A 1 103 ? 17.239 -16.163 2.479 1.00 71.75 103 PRO A O 1
ATOM 833 N N . ARG A 1 104 ? 15.543 -15.616 3.844 1.00 63.22 104 ARG A N 1
ATOM 834 C CA . ARG A 1 104 ? 15.311 -17.000 4.301 1.00 63.22 104 ARG A CA 1
ATOM 835 C C . ARG A 1 104 ? 14.825 -17.876 3.156 1.00 63.22 104 ARG A C 1
ATOM 837 O O . ARG A 1 104 ? 15.255 -19.018 3.030 1.00 63.22 104 ARG A O 1
ATOM 844 N N . ASP A 1 105 ? 13.995 -17.305 2.299 1.00 62.03 105 ASP A N 1
ATOM 845 C CA . ASP A 1 105 ? 13.502 -17.968 1.107 1.00 62.03 105 ASP A CA 1
ATOM 846 C C . ASP A 1 105 ? 14.537 -18.057 -0.027 1.00 62.03 105 ASP A C 1
ATOM 848 O O . ASP A 1 105 ? 14.435 -18.938 -0.879 1.00 62.03 105 ASP A O 1
ATOM 852 N N . ALA A 1 106 ? 15.517 -17.150 -0.072 1.00 64.50 106 ALA A N 1
ATOM 853 C CA . ALA A 1 106 ? 16.534 -17.119 -1.123 1.00 64.50 106 ALA A CA 1
ATOM 854 C C . ALA A 1 106 ? 17.502 -18.315 -1.055 1.00 64.50 106 ALA A C 1
ATOM 856 O O . ALA A 1 106 ? 18.011 -18.752 -2.086 1.00 64.50 106 ALA A O 1
ATOM 857 N N . PHE A 1 107 ? 17.737 -18.862 0.144 1.00 67.25 107 PHE A N 1
ATOM 858 C CA . PHE A 1 107 ? 18.681 -19.967 0.369 1.00 67.25 107 PHE A CA 1
ATOM 859 C C . PHE A 1 107 ? 18.010 -21.307 0.687 1.00 67.25 107 PHE A C 1
ATOM 861 O O . PHE A 1 107 ? 18.702 -22.299 0.917 1.00 67.25 107 PHE A O 1
ATOM 868 N N . GLN A 1 108 ? 16.676 -21.360 0.705 1.00 66.88 108 GLN A N 1
ATOM 869 C CA . GLN A 1 108 ? 15.931 -22.595 0.920 1.00 66.88 108 GLN A CA 1
ATOM 870 C C . GLN A 1 108 ? 15.247 -23.039 -0.375 1.00 66.88 108 GLN A C 1
ATOM 872 O O . GLN A 1 108 ? 14.641 -22.218 -1.065 1.00 66.88 108 GLN A O 1
ATOM 877 N N . PRO A 1 109 ? 15.294 -24.339 -0.724 1.00 64.25 109 PRO A N 1
ATOM 878 C CA . PRO A 1 109 ? 14.479 -24.844 -1.813 1.00 64.25 109 PRO A CA 1
ATOM 879 C C . PRO A 1 109 ? 13.014 -24.570 -1.473 1.00 64.25 109 PRO A C 1
ATOM 881 O O . PRO A 1 109 ? 12.504 -25.061 -0.464 1.00 64.25 109 PRO A O 1
ATOM 884 N N . ARG A 1 110 ? 12.338 -23.767 -2.305 1.00 61.56 110 ARG A N 1
ATOM 885 C CA . ARG A 1 110 ? 10.904 -23.500 -2.168 1.00 61.56 110 ARG A CA 1
ATOM 886 C C . ARG A 1 110 ? 10.149 -24.805 -2.400 1.00 61.56 110 ARG A C 1
ATOM 888 O O . ARG A 1 11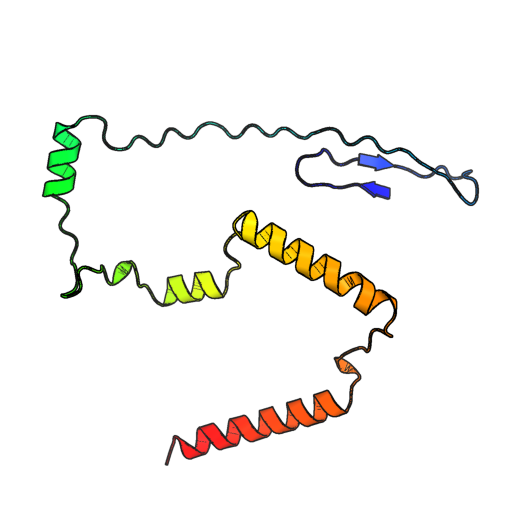0 ? 9.835 -25.174 -3.528 1.00 61.56 110 ARG A O 1
ATOM 895 N N . VAL A 1 111 ? 9.905 -25.542 -1.322 1.00 66.44 111 VAL A N 1
ATOM 896 C CA . VAL A 1 111 ? 9.116 -26.768 -1.365 1.00 66.44 111 VAL A CA 1
ATOM 897 C C . VAL A 1 111 ? 7.687 -26.394 -1.730 1.00 66.44 111 VAL A C 1
ATOM 899 O O . VAL A 1 111 ? 7.049 -25.603 -1.040 1.00 66.44 111 VAL A O 1
ATOM 902 N N . ASN A 1 112 ? 7.176 -26.943 -2.831 1.00 73.69 112 ASN A N 1
ATOM 903 C CA . ASN A 1 112 ? 5.773 -26.772 -3.178 1.00 73.69 112 ASN A CA 1
ATOM 904 C C . ASN A 1 112 ? 4.928 -27.441 -2.072 1.00 73.69 112 ASN A C 1
ATOM 906 O O . ASN A 1 112 ? 4.982 -28.669 -1.935 1.00 73.69 112 ASN A O 1
ATOM 910 N N . PRO A 1 113 ? 4.149 -26.683 -1.277 1.00 69.75 113 PRO A N 1
ATOM 911 C CA . PRO A 1 113 ? 3.418 -27.235 -0.141 1.00 69.75 113 PRO A CA 1
ATOM 912 C C . PRO A 1 113 ? 2.369 -28.278 -0.557 1.00 69.75 113 PRO A C 1
ATOM 914 O O . PRO A 1 113 ? 2.022 -29.129 0.266 1.00 69.75 113 PRO A O 1
ATOM 917 N N . PHE A 1 114 ? 1.926 -28.265 -1.824 1.00 72.19 114 PHE A N 1
ATOM 918 C CA . PHE A 1 114 ? 1.020 -29.260 -2.408 1.00 72.19 114 PHE A CA 1
ATOM 919 C C . PHE A 1 114 ? 1.691 -30.597 -2.726 1.00 72.19 114 PHE A C 1
ATOM 921 O O . PHE A 1 114 ? 1.000 -31.593 -2.901 1.00 72.19 114 PHE A O 1
ATOM 928 N N . LEU A 1 115 ? 3.020 -30.656 -2.800 1.00 78.94 115 LEU A N 1
ATOM 929 C CA . LEU A 1 115 ? 3.751 -31.894 -3.096 1.00 78.94 115 LEU A CA 1
ATOM 930 C C . LEU A 1 115 ? 4.291 -32.574 -1.831 1.00 78.94 115 LEU A C 1
ATOM 932 O O . LEU A 1 115 ? 4.932 -33.616 -1.916 1.00 78.94 115 LEU A O 1
ATOM 936 N N . ASN A 1 116 ? 4.027 -32.012 -0.647 1.00 81.94 116 ASN A N 1
ATOM 937 C CA . ASN A 1 116 ? 4.473 -32.586 0.617 1.00 81.94 116 ASN A CA 1
ATOM 938 C C . ASN A 1 116 ? 3.493 -33.684 1.101 1.00 81.94 116 ASN A C 1
ATOM 940 O O . ASN A 1 116 ? 2.377 -33.358 1.520 1.00 81.94 116 ASN A O 1
ATOM 944 N N . PRO A 1 117 ? 3.887 -34.974 1.127 1.00 84.38 117 PRO A N 1
ATOM 945 C CA . PRO A 1 117 ? 2.997 -36.078 1.505 1.00 84.38 117 PRO A CA 1
ATOM 946 C C . PRO A 1 117 ? 2.517 -36.001 2.965 1.00 84.38 117 PRO A C 1
ATOM 948 O O . PRO A 1 117 ? 1.418 -36.458 3.288 1.00 84.38 117 PRO A O 1
ATOM 951 N N . PHE A 1 118 ? 3.283 -35.367 3.858 1.00 86.44 118 PHE A N 1
ATOM 952 C CA . PHE A 1 118 ? 2.884 -35.181 5.255 1.00 86.44 118 PHE A CA 1
ATOM 953 C C . PHE A 1 118 ? 1.762 -34.149 5.410 1.00 86.44 118 PHE A C 1
ATOM 955 O O . PHE A 1 118 ? 0.913 -34.298 6.292 1.00 86.44 118 PHE A O 1
ATOM 962 N N . ASN A 1 119 ? 1.718 -33.130 4.544 1.00 85.25 119 ASN A N 1
ATOM 963 C CA . ASN A 1 119 ? 0.635 -32.146 4.537 1.00 85.25 119 ASN A CA 1
ATOM 964 C C . ASN A 1 119 ? -0.692 -32.795 4.119 1.00 85.25 119 ASN A C 1
ATOM 966 O O . ASN A 1 119 ? -1.707 -32.559 4.771 1.00 85.25 119 ASN A O 1
ATOM 970 N N . TRP A 1 120 ? -0.677 -33.690 3.124 1.00 83.50 120 TRP A N 1
ATOM 971 C CA . TRP A 1 120 ? -1.852 -34.482 2.738 1.00 83.50 120 TRP A CA 1
ATOM 972 C C . TRP A 1 120 ? -2.326 -35.407 3.857 1.00 83.50 120 TRP A C 1
ATOM 974 O O . TRP A 1 120 ? -3.521 -35.476 4.139 1.00 83.50 120 TRP A O 1
ATOM 984 N N . ALA A 1 121 ? -1.401 -36.073 4.552 1.00 86.25 121 ALA A N 1
ATOM 985 C CA . ALA A 1 121 ? -1.745 -36.922 5.689 1.00 86.25 121 ALA A CA 1
ATOM 986 C C . ALA A 1 121 ? -2.425 -36.129 6.822 1.00 86.25 121 ALA A C 1
ATOM 988 O O . ALA A 1 121 ? -3.426 -36.584 7.383 1.00 86.25 121 ALA A O 1
ATOM 989 N N . ARG A 1 122 ? -1.921 -34.925 7.138 1.00 85.94 122 ARG A N 1
ATOM 990 C CA . ARG A 1 122 ? -2.538 -34.014 8.120 1.00 85.94 122 ARG A CA 1
ATOM 991 C C . ARG A 1 122 ? -3.907 -33.528 7.651 1.00 85.94 122 ARG A C 1
ATOM 993 O O . ARG A 1 122 ? -4.869 -33.660 8.397 1.00 85.94 122 ARG A O 1
ATOM 1000 N N . PHE A 1 123 ? -4.019 -33.079 6.404 1.00 85.31 123 PHE A N 1
ATOM 1001 C CA . PHE A 1 123 ? -5.276 -32.627 5.809 1.00 85.31 123 PHE A CA 1
ATOM 1002 C C . PHE A 1 123 ? -6.368 -33.709 5.844 1.00 85.31 123 PHE A C 1
ATOM 1004 O O . PHE A 1 123 ? -7.475 -33.463 6.321 1.00 85.31 123 PHE A O 1
ATOM 1011 N N . ILE A 1 124 ? -6.049 -34.939 5.423 1.00 86.25 124 ILE A N 1
ATOM 1012 C CA . ILE A 1 124 ? -6.979 -36.079 5.458 1.00 86.25 124 ILE A CA 1
ATOM 1013 C C . ILE A 1 124 ? -7.376 -36.417 6.902 1.00 86.25 124 ILE A C 1
ATOM 1015 O O . ILE A 1 124 ? -8.544 -36.705 7.186 1.00 86.25 124 ILE A O 1
ATOM 1019 N N . ARG A 1 125 ? -6.423 -36.370 7.842 1.00 86.06 125 ARG A N 1
ATOM 1020 C CA . ARG A 1 125 ? -6.696 -36.584 9.267 1.00 86.06 125 ARG A CA 1
ATOM 1021 C C . ARG A 1 125 ? -7.640 -35.523 9.824 1.00 86.06 125 ARG A C 1
ATOM 1023 O O . ARG A 1 125 ? -8.564 -35.894 10.544 1.00 86.06 125 ARG A O 1
ATOM 1030 N N . ASP A 1 126 ? -7.437 -34.257 9.489 1.00 85.38 126 ASP A N 1
ATOM 1031 C CA . ASP A 1 126 ? -8.218 -33.137 10.015 1.00 85.38 126 ASP A CA 1
ATOM 1032 C C . ASP A 1 126 ? -9.629 -33.111 9.404 1.00 85.38 126 ASP A C 1
ATOM 1034 O O . ASP A 1 126 ? -10.609 -32.956 10.135 1.00 85.38 126 ASP A O 1
ATOM 1038 N N . LEU A 1 127 ? -9.767 -33.434 8.111 1.00 83.62 127 LEU A N 1
ATOM 1039 C CA . LEU A 1 127 ? -11.060 -33.710 7.469 1.00 83.62 127 LEU A CA 1
ATOM 1040 C C . LEU A 1 127 ? -11.831 -34.833 8.179 1.00 83.62 127 LEU A C 1
ATOM 1042 O O . LEU A 1 127 ? -13.042 -34.740 8.396 1.00 83.62 127 LEU A O 1
ATOM 1046 N N . ARG A 1 128 ? -11.136 -35.908 8.568 1.00 78.62 128 ARG A N 1
ATOM 1047 C CA . ARG A 1 128 ? -11.739 -37.042 9.284 1.00 78.62 128 ARG A CA 1
ATOM 1048 C C . ARG A 1 128 ? -12.033 -36.717 10.754 1.00 78.62 128 ARG A C 1
ATOM 1050 O O . ARG A 1 128 ? -13.032 -37.188 11.291 1.00 78.62 128 ARG A O 1
ATOM 1057 N N . GLY A 1 129 ? -11.179 -35.933 11.409 1.00 72.12 129 GLY A N 1
ATOM 1058 C CA . GLY A 1 129 ? -11.303 -35.521 12.810 1.00 72.12 129 GLY A CA 1
ATOM 1059 C C . GLY A 1 129 ? -12.399 -34.480 13.036 1.00 72.12 129 GLY A C 1
ATOM 1060 O O . GLY A 1 129 ? -13.143 -34.580 14.011 1.00 72.12 129 GLY A O 1
ATOM 1061 N N . GLY A 1 130 ? -12.581 -33.547 12.097 1.00 62.47 130 GLY A N 1
ATOM 1062 C CA . GLY A 1 130 ? -13.673 -32.571 12.116 1.00 62.47 130 GLY A CA 1
ATOM 1063 C C . GLY A 1 130 ? -15.058 -33.223 12.056 1.00 62.47 130 GLY A C 1
ATOM 1064 O O . GLY A 1 130 ? -15.978 -32.780 12.742 1.00 62.47 130 GLY A O 1
ATOM 1065 N N . LYS A 1 131 ? -15.195 -34.348 11.335 1.00 57.25 131 LYS A N 1
ATOM 1066 C CA . LYS A 1 131 ? -16.428 -35.159 11.346 1.00 57.25 131 LYS A CA 1
ATOM 1067 C C . LYS A 1 131 ? -16.711 -35.812 12.705 1.00 57.25 131 LYS A C 1
ATOM 1069 O O . LYS A 1 131 ? -17.873 -36.015 13.036 1.00 57.25 131 LYS A O 1
ATOM 1074 N N . LYS A 1 132 ? -15.681 -36.137 13.499 1.00 57.84 132 LYS A N 1
ATOM 1075 C CA . LYS A 1 132 ? -15.853 -36.763 14.824 1.00 57.84 132 LYS A CA 1
ATOM 1076 C C . LYS A 1 132 ? -16.266 -35.767 15.907 1.00 57.84 132 LYS A C 1
ATOM 1078 O O . LYS A 1 132 ? -17.036 -36.148 16.778 1.00 57.84 132 LYS A O 1
ATOM 1083 N N . LYS A 1 133 ? -15.804 -34.511 15.841 1.00 56.97 133 LYS A N 1
ATOM 1084 C CA . LYS A 1 133 ? -16.256 -33.458 16.770 1.00 56.97 133 LYS A CA 1
ATOM 1085 C C . LYS A 1 133 ? -17.748 -33.159 16.590 1.00 56.97 133 LYS A C 1
ATOM 1087 O O . LYS A 1 133 ? -18.493 -33.278 17.548 1.00 56.97 133 LYS A O 1
ATOM 1092 N N . LYS A 1 134 ? -18.213 -32.984 15.345 1.00 57.28 134 LYS A N 1
ATOM 1093 C CA . LYS A 1 134 ? -19.642 -32.742 15.056 1.00 57.28 134 LYS A CA 1
ATOM 1094 C C . LYS A 1 134 ? -20.601 -33.842 15.527 1.00 57.28 134 LYS A C 1
ATOM 1096 O O . LYS A 1 134 ? -21.774 -33.558 15.711 1.00 57.28 134 LYS A O 1
ATOM 1101 N N . LYS A 1 135 ? -20.132 -35.085 15.686 1.00 53.06 135 LYS A N 1
ATOM 1102 C CA . LYS A 1 135 ? -20.976 -36.200 16.144 1.00 53.06 135 LYS A CA 1
ATOM 1103 C C . LYS A 1 135 ? -21.062 -36.297 17.671 1.00 53.06 135 LYS A C 1
ATOM 1105 O O . LYS A 1 135 ? -21.997 -36.899 18.164 1.00 53.06 135 LYS A O 1
ATOM 1110 N N . LYS A 1 136 ? -20.095 -35.727 18.397 1.00 53.25 136 LYS A N 1
ATOM 1111 C CA . LYS A 1 136 ? -20.058 -35.731 19.867 1.00 53.25 136 LYS A CA 1
ATOM 1112 C C . LYS A 1 136 ? -20.837 -34.561 20.479 1.00 53.25 136 LYS A C 1
ATOM 1114 O O . LYS A 1 136 ? -21.224 -34.644 21.630 1.00 53.25 136 LYS A O 1
ATOM 1119 N N . ASP A 1 137 ? -21.078 -33.514 19.692 1.00 57.06 137 ASP A N 1
ATOM 1120 C CA . ASP A 1 137 ? -21.887 -32.351 20.078 1.00 57.06 137 ASP A CA 1
ATOM 1121 C C . ASP A 1 137 ? -23.385 -32.526 19.707 1.00 57.06 137 ASP A C 1
ATOM 1123 O O . ASP A 1 137 ? -24.157 -31.574 19.788 1.00 57.06 137 ASP A O 1
ATOM 1127 N N . MET A 1 138 ? -23.783 -33.720 19.239 1.00 55.47 138 MET A N 1
ATOM 1128 C CA . MET A 1 138 ? -25.154 -34.085 18.831 1.00 55.47 138 MET A CA 1
ATOM 1129 C C . MET A 1 138 ? -25.730 -35.295 19.602 1.00 55.47 138 MET A C 1
ATOM 1131 O O . MET A 1 138 ? -26.810 -35.754 19.239 1.00 55.47 138 MET A O 1
ATOM 1135 N N . ASP A 1 139 ? -25.033 -35.784 20.636 1.00 42.03 139 ASP A N 1
ATOM 1136 C CA . ASP A 1 139 ? -25.517 -36.779 21.614 1.00 42.03 139 ASP A CA 1
ATOM 1137 C C . ASP A 1 139 ? -25.596 -36.139 23.010 1.00 42.03 139 ASP A C 1
ATOM 1139 O O . ASP A 1 139 ? -24.640 -35.407 23.367 1.00 42.03 139 ASP A O 1
#

Sequence (139 aa):
MVFTMVGYKHRHYIVPANARDYETVFVEMVEDTTYLRPIEITSIPTEEMFKEAVLALNVPMDENGMDKRNLNAELLALMLKTPAPMDANANFRNYIDQWSNSPRDAFQPRVNPFLNPFNWARFIRDLRGGKKKKKKDMD